Protein AF-A0A1H6KHZ1-F1 (afdb_monomer_lite)

Sequence (81 aa):
MQRKTITLTPQQDEWVKAQVASGQFGNDSEYIRHLVRQDQMRQQAKAELGDILDQALASGVSESSPLDIWQAALMRHKSKC

InterPro domains:
  IPR010985 Ribbon-helix-helix [SSF47598] (1-44)
  IPR022789 Antitoxin ParD [PTHR36582] (1-68)
  IPR022789 Antitoxin ParD [TIGR02606] (5-68)
  IPR038296 Antitoxin ParD superfamily [G3DSA:6.10.10.120] (10-80)

pLDDT: mean 95.07, std 6.07, range [54.16, 98.5]

Secondary structure (DSSP, 8-state):
---------HHHHHHHHHHHHTTS-SSHHHHHHHHHHHHHHHHHHHHHHHHHHHHHHHT------HHHHHHHHHHHHHTT-

Structure (mmCIF, N/CA/C/O backbone):
data_AF-A0A1H6KHZ1-F1
#
_entry.id   AF-A0A1H6KHZ1-F1
#
loop_
_atom_site.group_PDB
_atom_site.id
_atom_site.type_symbol
_atom_site.label_atom_id
_atom_site.label_alt_id
_atom_site.label_comp_id
_atom_site.label_asym_id
_atom_site.label_entity_id
_atom_site.label_seq_id
_atom_site.pdbx_PDB_ins_code
_atom_site.Cartn_x
_atom_site.Cartn_y
_atom_site.Cartn_z
_atom_site.occupancy
_atom_site.B_iso_or_equiv
_atom_site.auth_seq_id
_atom_site.auth_comp_id
_atom_site.auth_asym_id
_atom_site.auth_atom_id
_atom_site.pdbx_PDB_model_num
ATOM 1 N N . MET A 1 1 ? 5.403 -12.775 19.358 1.00 74.44 1 MET A N 1
ATOM 2 C CA . MET A 1 1 ? 4.682 -11.615 18.780 1.00 74.44 1 MET A CA 1
ATOM 3 C C . MET A 1 1 ? 4.908 -10.409 19.682 1.00 74.44 1 MET A C 1
ATOM 5 O O . MET A 1 1 ? 4.857 -10.591 20.891 1.00 74.44 1 MET A O 1
ATOM 9 N N . GLN A 1 2 ? 5.184 -9.219 19.139 1.00 89.38 2 GLN A N 1
ATOM 10 C CA . GLN A 1 2 ? 5.276 -7.989 19.941 1.00 89.38 2 GLN A CA 1
ATOM 11 C C . GLN A 1 2 ? 3.956 -7.214 19.895 1.00 89.38 2 GLN A C 1
ATOM 13 O O . GLN A 1 2 ? 3.350 -7.092 18.831 1.00 89.38 2 GLN A O 1
ATOM 18 N N . ARG A 1 3 ? 3.512 -6.694 21.045 1.00 92.06 3 ARG A N 1
ATOM 19 C CA . ARG A 1 3 ? 2.298 -5.875 21.159 1.00 92.06 3 ARG A CA 1
ATOM 20 C C . ARG A 1 3 ? 2.646 -4.406 20.930 1.00 92.06 3 ARG A C 1
ATOM 22 O O . ARG A 1 3 ? 3.561 -3.888 21.563 1.00 92.06 3 ARG A O 1
ATOM 29 N N . LYS A 1 4 ? 1.886 -3.730 20.069 1.00 93.44 4 LYS A N 1
ATOM 30 C CA . LYS A 1 4 ? 1.940 -2.274 19.878 1.00 93.44 4 LYS A CA 1
ATOM 31 C C . LYS A 1 4 ? 0.577 -1.677 20.224 1.00 93.44 4 LYS A C 1
ATOM 33 O O . LYS A 1 4 ? -0.443 -2.256 19.866 1.00 93.44 4 LYS A O 1
ATOM 38 N N . THR A 1 5 ? 0.571 -0.549 20.928 1.00 95.62 5 THR A N 1
ATOM 39 C CA . THR A 1 5 ? -0.632 0.274 21.115 1.00 95.62 5 THR A CA 1
ATOM 40 C C . THR A 1 5 ? -0.672 1.296 19.984 1.00 95.62 5 THR A C 1
ATOM 42 O O . THR A 1 5 ? 0.344 1.931 19.707 1.00 95.62 5 THR A O 1
ATOM 45 N N . ILE A 1 6 ? -1.817 1.429 19.320 1.00 92.06 6 ILE A N 1
ATOM 46 C CA . ILE A 1 6 ? -2.022 2.341 18.192 1.00 92.06 6 ILE A CA 1
ATOM 47 C C . ILE A 1 6 ? -3.277 3.153 18.501 1.00 92.06 6 ILE A C 1
ATOM 49 O O . ILE A 1 6 ? -4.271 2.586 18.950 1.00 92.06 6 ILE A O 1
ATOM 53 N N . THR A 1 7 ? -3.224 4.463 18.276 1.00 96.88 7 THR A N 1
ATOM 54 C CA . THR A 1 7 ? -4.388 5.345 18.402 1.00 96.88 7 THR A CA 1
ATOM 55 C C . THR A 1 7 ? -5.018 5.527 17.029 1.00 96.88 7 THR A C 1
ATOM 57 O O . THR A 1 7 ? -4.316 5.856 16.074 1.00 96.88 7 THR A O 1
ATOM 60 N N . LEU A 1 8 ? -6.328 5.318 16.940 1.00 96.62 8 LEU A N 1
ATOM 61 C CA . LEU A 1 8 ? -7.118 5.512 15.728 1.00 96.62 8 LEU A CA 1
ATOM 62 C C . LEU A 1 8 ? -8.051 6.709 15.903 1.00 96.62 8 LEU A C 1
ATOM 64 O O . LEU A 1 8 ? -8.454 7.036 17.022 1.00 96.62 8 LEU A O 1
ATOM 68 N N . THR A 1 9 ? -8.406 7.361 14.799 1.00 98.44 9 THR A N 1
ATOM 69 C CA . THR A 1 9 ? -9.511 8.325 14.817 1.00 98.44 9 THR A CA 1
ATOM 70 C C . THR A 1 9 ? -10.841 7.592 15.044 1.00 98.44 9 THR A C 1
ATOM 72 O O . THR A 1 9 ? -10.934 6.403 14.725 1.00 98.44 9 THR A O 1
ATOM 75 N N . PRO A 1 10 ? -11.900 8.271 15.529 1.00 98.38 10 PRO A N 1
ATOM 76 C CA . PRO A 1 10 ? -13.213 7.639 15.701 1.00 98.38 10 PRO A CA 1
ATOM 77 C C . PRO A 1 10 ? -13.730 6.972 14.418 1.00 98.38 10 PRO A C 1
ATOM 79 O O . PRO A 1 10 ? -14.188 5.836 14.443 1.00 98.38 10 PRO A O 1
ATOM 82 N N . GLN A 1 11 ? -13.547 7.633 13.272 1.00 98.50 11 GLN A N 1
ATOM 83 C CA . GLN A 1 11 ? -13.937 7.098 11.967 1.00 98.50 11 GLN A CA 1
ATOM 84 C C . GLN A 1 11 ? -13.154 5.829 11.587 1.00 98.50 11 GLN A C 1
ATOM 86 O O . GLN A 1 11 ? -13.709 4.901 11.003 1.00 98.50 11 GLN A O 1
ATOM 91 N N . GLN A 1 12 ? -11.855 5.780 11.892 1.00 98.00 12 GLN A N 1
ATOM 92 C CA . GLN A 1 12 ? -11.033 4.598 11.625 1.00 98.00 12 GLN A CA 1
ATOM 93 C C . GLN A 1 12 ? -11.436 3.427 12.522 1.00 98.00 12 GLN A C 1
ATOM 95 O O . GLN A 1 12 ? -11.491 2.298 12.046 1.00 98.00 12 GLN A O 1
ATOM 100 N N . ASP A 1 13 ? -11.736 3.688 13.793 1.00 97.56 13 ASP A N 1
ATOM 101 C CA . ASP A 1 13 ? -12.220 2.672 14.730 1.00 97.56 13 ASP A CA 1
ATOM 102 C C . ASP A 1 13 ? -13.564 2.074 14.277 1.00 97.56 13 ASP A C 1
ATOM 104 O O . ASP A 1 13 ? -13.699 0.853 14.192 1.00 97.56 13 ASP A O 1
ATOM 108 N N . GLU A 1 14 ? -14.527 2.914 13.881 1.00 98.06 14 GLU A N 1
ATOM 109 C CA . GLU A 1 14 ? -15.803 2.459 13.307 1.00 98.06 14 GLU A CA 1
ATOM 110 C C . GLU A 1 14 ? -15.598 1.602 12.056 1.00 98.06 14 GLU A C 1
ATOM 112 O O . GLU A 1 14 ? -16.217 0.545 11.905 1.00 98.06 14 GLU A O 1
ATOM 117 N N . TRP A 1 15 ? -14.684 2.019 11.178 1.00 97.62 15 TRP A N 1
ATOM 118 C CA . TRP A 1 15 ? -1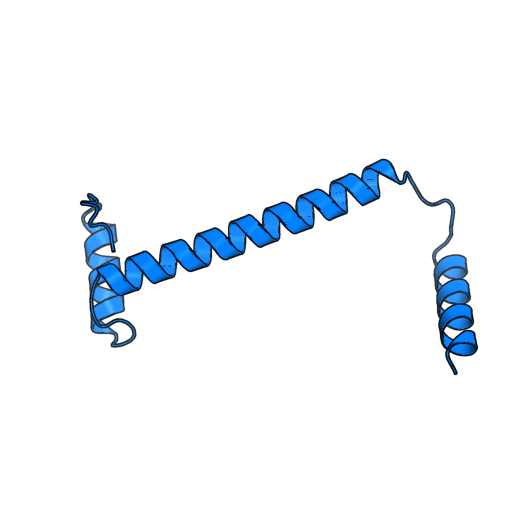4.340 1.251 9.990 1.00 97.62 15 TRP A CA 1
ATOM 119 C C . TRP A 1 15 ? -13.760 -0.124 10.343 1.00 97.62 15 TRP A C 1
ATOM 121 O O . TRP A 1 15 ? -14.214 -1.134 9.807 1.00 97.62 15 TRP A O 1
ATOM 131 N N . VAL A 1 16 ? -12.791 -0.190 11.263 1.00 97.38 16 VAL A N 1
ATOM 132 C CA . VAL A 1 16 ? -12.182 -1.454 11.715 1.00 97.38 16 VAL A CA 1
ATOM 133 C C . VAL A 1 16 ? -13.250 -2.382 12.299 1.00 97.38 16 VAL A C 1
ATOM 135 O O . VAL A 1 16 ? -13.326 -3.54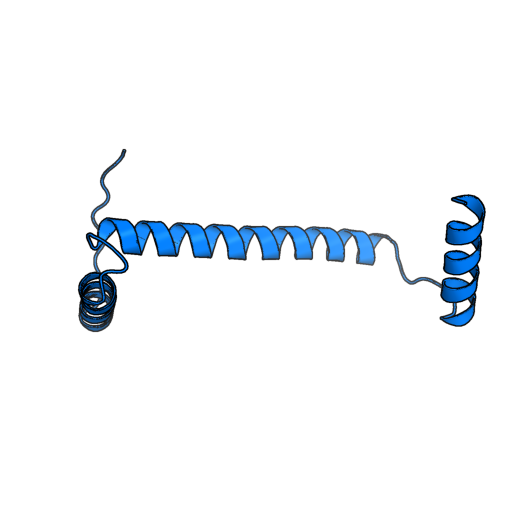9 11.909 1.00 97.38 16 VAL A O 1
ATOM 138 N N . LYS A 1 17 ? -14.130 -1.855 13.157 1.00 97.12 17 LYS A N 1
ATOM 139 C CA . LYS A 1 17 ? -15.241 -2.613 13.748 1.00 97.12 17 LYS A CA 1
ATOM 140 C C . LYS A 1 17 ? -16.195 -3.164 12.695 1.00 97.12 17 LYS A C 1
ATOM 142 O O . LYS A 1 17 ? -16.601 -4.316 12.807 1.00 97.12 17 LYS A O 1
ATOM 147 N N . ALA A 1 18 ? -16.516 -2.397 11.652 1.00 97.88 18 ALA A N 1
ATOM 148 C CA . ALA A 1 18 ? -17.360 -2.872 10.556 1.00 97.88 18 ALA A CA 1
ATOM 149 C C . ALA A 1 18 ? -16.715 -4.042 9.788 1.00 97.88 18 ALA A C 1
ATOM 151 O O . ALA A 1 18 ? -17.398 -4.999 9.423 1.00 97.88 18 ALA A O 1
ATOM 152 N N . GLN A 1 19 ? -15.393 -4.010 9.587 1.00 97.62 19 GLN A N 1
ATOM 153 C CA . GLN A 1 19 ? -14.669 -5.106 8.932 1.00 97.62 19 GLN A CA 1
ATOM 154 C C . GLN A 1 19 ? -14.678 -6.381 9.780 1.00 97.62 19 GLN A C 1
ATOM 156 O O . GLN A 1 19 ? -14.910 -7.466 9.245 1.00 97.62 19 GLN A O 1
ATOM 161 N N . VAL A 1 20 ? -14.497 -6.261 11.096 1.00 97.62 20 VAL A N 1
ATOM 162 C CA . VAL A 1 20 ? -14.612 -7.392 12.032 1.00 97.62 20 VAL A CA 1
ATOM 163 C C . VAL A 1 20 ? -16.049 -7.922 12.071 1.00 97.62 20 VAL A C 1
ATOM 165 O O . VAL A 1 20 ? -16.267 -9.122 11.923 1.00 97.62 20 VAL A O 1
ATOM 168 N N . ALA A 1 21 ? -17.046 -7.037 12.169 1.00 97.56 21 ALA A N 1
ATOM 169 C CA . ALA A 1 21 ? -18.464 -7.403 12.191 1.00 97.56 21 ALA A CA 1
ATOM 170 C C . ALA A 1 21 ? -18.934 -8.104 10.904 1.00 97.56 21 ALA A C 1
ATOM 172 O O . ALA A 1 21 ? -19.868 -8.900 10.950 1.00 97.56 21 ALA A O 1
ATOM 173 N N . SER A 1 22 ? -18.269 -7.863 9.767 1.00 96.88 22 SER A N 1
ATOM 174 C CA . SER A 1 22 ? -18.536 -8.589 8.517 1.00 96.88 22 SER A CA 1
ATOM 175 C C . SER A 1 22 ? -18.167 -10.081 8.572 1.00 96.88 22 SER A C 1
ATOM 177 O O . SER A 1 22 ? -18.515 -10.828 7.661 1.00 96.88 22 SER A O 1
ATOM 179 N N . GLY A 1 23 ? -17.447 -10.521 9.611 1.00 95.62 23 GLY A N 1
ATOM 180 C CA . GLY A 1 23 ? -17.002 -11.905 9.795 1.00 95.62 23 GLY A CA 1
ATOM 181 C C . GLY A 1 23 ? -15.709 -12.262 9.055 1.00 95.62 23 GLY A C 1
ATOM 182 O O . GLY A 1 23 ? -15.220 -13.379 9.193 1.00 95.62 23 GLY A O 1
ATOM 183 N N . GLN A 1 24 ? -15.121 -11.329 8.298 1.00 93.12 24 GLN A N 1
ATOM 184 C CA . GLN A 1 24 ? -13.856 -11.551 7.581 1.00 93.12 24 GLN A CA 1
ATOM 185 C C . GLN A 1 24 ? -12.627 -11.599 8.501 1.00 93.12 24 GLN A C 1
ATOM 187 O O . GLN A 1 24 ? -11.603 -12.174 8.133 1.00 93.12 24 GLN A O 1
ATOM 192 N N . PHE A 1 25 ? -12.715 -10.994 9.686 1.00 97.44 25 PHE A N 1
ATOM 193 C CA . PHE A 1 25 ? -11.633 -10.931 10.667 1.00 97.44 25 PHE A CA 1
ATOM 194 C C . PHE A 1 25 ? -12.193 -11.235 12.054 1.00 97.44 25 PHE A C 1
ATOM 196 O O . PHE A 1 25 ? -13.268 -10.752 12.398 1.00 97.44 25 PHE A O 1
ATOM 203 N N . GLY A 1 26 ? -11.465 -12.002 12.866 1.00 96.88 26 GLY A N 1
ATOM 204 C CA . GLY A 1 26 ? -11.906 -12.357 14.216 1.00 96.88 26 GLY A CA 1
ATOM 205 C C . GLY A 1 26 ? -11.692 -11.249 15.251 1.00 96.88 26 GLY A C 1
ATOM 206 O O . GLY A 1 26 ? -12.257 -11.310 16.339 1.00 96.88 26 GLY A O 1
ATOM 207 N N . ASN A 1 27 ? -10.845 -10.258 14.950 1.00 96.38 27 ASN A N 1
ATOM 208 C CA . ASN A 1 27 ? -10.551 -9.113 15.816 1.00 96.38 27 ASN A CA 1
ATOM 209 C C . ASN A 1 27 ? -9.831 -7.986 15.055 1.00 96.38 27 ASN A C 1
ATOM 211 O O . ASN A 1 27 ? -9.284 -8.186 13.968 1.00 96.38 27 ASN A O 1
ATOM 215 N N . ASP A 1 28 ? -9.737 -6.821 15.693 1.00 96.56 28 ASP A N 1
ATOM 216 C CA . ASP A 1 28 ? -9.079 -5.627 15.156 1.00 96.56 28 ASP A CA 1
ATOM 217 C C . ASP A 1 28 ? -7.618 -5.891 14.774 1.00 96.56 28 ASP A C 1
ATOM 219 O O . ASP A 1 28 ? -7.147 -5.476 13.716 1.00 96.56 28 ASP A O 1
ATOM 223 N N . SER A 1 29 ? -6.882 -6.635 15.608 1.00 95.88 29 SER A N 1
ATOM 224 C CA . SER A 1 29 ? -5.463 -6.915 15.365 1.00 95.88 29 SER A CA 1
ATOM 225 C C . SER A 1 29 ? -5.237 -7.746 14.100 1.00 95.88 29 SER A C 1
ATOM 227 O O . SER A 1 29 ? -4.197 -7.599 13.456 1.00 95.88 29 SER A O 1
ATOM 229 N N . GLU A 1 30 ? -6.167 -8.627 13.731 1.00 96.56 30 GLU A N 1
ATOM 230 C CA . GLU A 1 30 ? -6.117 -9.377 12.472 1.00 96.56 30 GLU A CA 1
ATOM 231 C C . GLU A 1 30 ? -6.309 -8.471 11.268 1.00 96.56 30 GLU A C 1
ATOM 233 O O . GLU A 1 30 ? -5.526 -8.565 10.316 1.00 96.56 30 GLU A O 1
ATOM 238 N N . TYR A 1 31 ? -7.283 -7.564 11.341 1.00 97.19 31 TYR A N 1
ATOM 239 C CA . TYR A 1 31 ? -7.529 -6.605 10.277 1.00 97.19 31 TYR A CA 1
ATOM 240 C C . TYR A 1 31 ? -6.348 -5.643 10.095 1.00 97.19 31 TYR A C 1
ATOM 242 O O . TYR A 1 31 ? -5.844 -5.477 8.984 1.00 97.19 31 TYR A O 1
ATOM 250 N N . ILE A 1 32 ? -5.799 -5.096 11.183 1.00 96.19 32 ILE A N 1
ATOM 251 C CA . ILE A 1 32 ? -4.612 -4.232 11.115 1.00 96.19 32 ILE A CA 1
ATOM 252 C C . ILE A 1 32 ? -3.406 -4.988 10.536 1.00 96.19 32 ILE A C 1
ATOM 254 O O . ILE A 1 32 ? -2.715 -4.473 9.659 1.00 96.19 32 ILE A O 1
ATOM 258 N N . ARG A 1 33 ? -3.169 -6.246 10.940 1.00 96.06 33 ARG A N 1
ATOM 259 C CA . ARG A 1 33 ? -2.112 -7.084 10.337 1.00 96.06 33 ARG A CA 1
ATOM 260 C C . ARG A 1 33 ? -2.351 -7.359 8.856 1.00 96.06 33 ARG A C 1
ATOM 262 O O . ARG A 1 33 ? -1.393 -7.555 8.110 1.00 96.06 33 ARG A O 1
ATOM 269 N N . HIS A 1 34 ? -3.605 -7.455 8.432 1.00 97.19 34 HIS A N 1
ATOM 270 C CA . HIS A 1 34 ? -3.950 -7.598 7.025 1.00 97.19 34 HIS A CA 1
ATOM 271 C C . HIS A 1 34 ? -3.628 -6.320 6.240 1.00 97.19 34 HIS A C 1
ATOM 273 O O . HIS A 1 34 ? -2.979 -6.412 5.200 1.00 97.19 34 HIS A O 1
ATOM 279 N N . LEU A 1 35 ? -3.964 -5.142 6.772 1.00 96.94 35 LEU A N 1
ATOM 280 C CA . LEU A 1 35 ? -3.609 -3.858 6.159 1.00 96.94 35 LEU A CA 1
ATOM 281 C C . LEU A 1 35 ? -2.094 -3.666 6.032 1.00 96.94 35 LEU A C 1
ATOM 283 O O . LEU A 1 35 ? -1.624 -3.278 4.967 1.00 96.94 35 LEU A O 1
ATOM 287 N N . VAL A 1 36 ? -1.325 -4.008 7.071 1.00 96.69 36 VAL A N 1
ATOM 288 C CA . VAL A 1 36 ? 0.148 -3.946 7.022 1.00 96.69 36 VAL A CA 1
ATOM 289 C C . VAL A 1 36 ? 0.703 -4.849 5.919 1.00 96.69 36 VAL A C 1
ATOM 291 O O . VAL A 1 36 ? 1.584 -4.430 5.175 1.00 96.69 36 VAL A O 1
ATOM 294 N N . ARG A 1 37 ? 0.170 -6.068 5.762 1.00 97.75 37 ARG A N 1
ATOM 295 C CA . ARG A 1 37 ? 0.584 -6.971 4.676 1.00 97.75 37 ARG A CA 1
ATOM 296 C C . ARG A 1 37 ? 0.259 -6.400 3.299 1.00 97.75 37 ARG A C 1
ATOM 298 O O . ARG A 1 37 ? 1.107 -6.451 2.416 1.00 97.75 37 ARG A O 1
ATOM 305 N N . GLN A 1 38 ? -0.936 -5.839 3.113 1.00 98.12 38 GLN A N 1
ATOM 306 C CA . GLN A 1 38 ? -1.285 -5.193 1.846 1.00 98.12 38 GLN A CA 1
ATOM 307 C C . GLN A 1 38 ? -0.348 -4.024 1.529 1.00 98.12 38 GLN A C 1
ATOM 309 O O . GLN A 1 38 ? 0.064 -3.863 0.383 1.00 98.12 38 GLN A O 1
ATOM 314 N N . ASP A 1 39 ? -0.015 -3.211 2.531 1.00 98.25 39 ASP A N 1
ATOM 315 C CA . ASP A 1 39 ? 0.900 -2.089 2.358 1.00 98.25 39 ASP A CA 1
ATOM 316 C C . ASP A 1 39 ? 2.305 -2.565 1.967 1.00 98.25 39 ASP A C 1
ATOM 318 O O . ASP A 1 39 ? 2.842 -2.106 0.962 1.00 98.25 39 ASP A O 1
ATOM 322 N N . GLN A 1 40 ? 2.843 -3.575 2.658 1.00 98.25 40 GLN A N 1
ATOM 323 C CA . GLN A 1 40 ? 4.120 -4.202 2.300 1.00 98.25 40 GLN A CA 1
ATOM 324 C C . GLN A 1 40 ? 4.127 -4.724 0.860 1.00 98.25 40 GLN A C 1
ATOM 326 O O . GLN A 1 40 ? 5.073 -4.466 0.123 1.00 98.25 40 GLN A O 1
ATOM 331 N N . MET A 1 41 ? 3.061 -5.405 0.429 1.00 98.25 41 MET A N 1
ATOM 332 C CA . MET A 1 41 ? 2.950 -5.896 -0.948 1.00 98.25 41 MET A CA 1
ATOM 333 C C . MET A 1 41 ? 2.931 -4.752 -1.968 1.00 98.25 41 MET A C 1
ATOM 335 O O . MET A 1 41 ? 3.605 -4.833 -2.992 1.00 98.25 41 MET A O 1
ATOM 339 N N . ARG A 1 42 ? 2.198 -3.663 -1.693 1.00 98.19 42 ARG A N 1
ATOM 340 C CA . ARG A 1 42 ? 2.182 -2.481 -2.571 1.00 98.19 42 ARG A CA 1
ATOM 341 C C . ARG A 1 42 ? 3.545 -1.800 -2.627 1.00 98.19 42 ARG A C 1
ATOM 343 O O . ARG A 1 42 ? 3.952 -1.376 -3.703 1.00 98.19 42 ARG A O 1
ATOM 350 N N . GLN A 1 43 ? 4.230 -1.668 -1.492 1.00 98.25 43 GLN A N 1
ATOM 351 C CA . GLN A 1 43 ? 5.568 -1.080 -1.44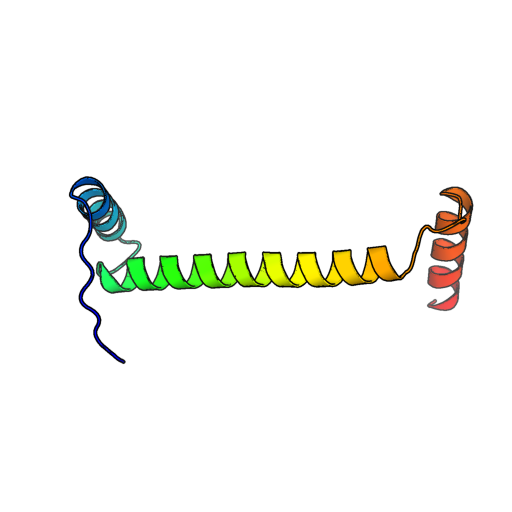2 1.00 98.25 43 GLN A CA 1
ATOM 352 C C . GLN A 1 43 ? 6.576 -1.936 -2.211 1.00 98.25 43 GLN A C 1
ATOM 354 O O . GLN A 1 43 ? 7.332 -1.393 -3.010 1.00 98.25 43 GLN A O 1
ATOM 359 N N . GLN A 1 44 ? 6.526 -3.260 -2.049 1.00 98.12 44 GLN A N 1
ATOM 360 C CA . GLN A 1 44 ? 7.388 -4.179 -2.787 1.00 98.12 44 GLN A CA 1
ATOM 361 C C . GLN A 1 44 ? 7.159 -4.081 -4.299 1.00 98.12 44 GLN A C 1
ATOM 363 O O . GLN A 1 44 ? 8.119 -3.944 -5.049 1.00 98.12 44 GLN A O 1
ATOM 368 N N . ALA A 1 45 ? 5.899 -4.077 -4.746 1.00 97.44 45 ALA A N 1
ATOM 369 C CA . ALA A 1 45 ? 5.571 -3.943 -6.165 1.00 97.44 45 ALA A CA 1
ATOM 370 C C . ALA A 1 45 ? 6.039 -2.599 -6.750 1.00 97.44 45 ALA A C 1
ATOM 372 O O . ALA A 1 45 ? 6.486 -2.535 -7.892 1.00 97.44 45 ALA A O 1
ATOM 373 N N . LYS A 1 46 ? 5.956 -1.514 -5.968 1.00 98.12 46 LYS A N 1
ATOM 374 C CA . LYS A 1 46 ? 6.485 -0.203 -6.373 1.00 98.12 46 LYS A CA 1
ATOM 375 C C . LYS A 1 46 ? 8.005 -0.210 -6.493 1.00 98.12 46 LYS A C 1
ATOM 377 O O . LYS A 1 46 ? 8.515 0.365 -7.446 1.00 98.12 46 LYS A O 1
ATOM 382 N N . ALA A 1 47 ? 8.700 -0.829 -5.540 1.00 98.00 47 ALA A N 1
ATOM 383 C CA . ALA A 1 47 ? 10.154 -0.940 -5.570 1.00 98.00 47 ALA A CA 1
ATOM 384 C C . ALA A 1 47 ? 10.616 -1.746 -6.791 1.00 98.00 47 ALA A C 1
ATOM 386 O O . ALA A 1 47 ? 11.430 -1.260 -7.561 1.00 98.00 47 ALA A O 1
ATOM 387 N N . GLU A 1 48 ? 10.006 -2.908 -7.035 1.00 98.00 48 GLU A N 1
ATOM 388 C CA . GLU A 1 48 ? 10.317 -3.752 -8.195 1.00 98.00 48 GLU A CA 1
ATOM 389 C C . GLU A 1 48 ? 10.084 -3.020 -9.525 1.00 98.00 48 GLU A C 1
ATOM 391 O O . GLU A 1 48 ? 10.923 -3.069 -10.423 1.00 98.00 48 GLU A O 1
ATOM 396 N N . LEU A 1 49 ? 8.972 -2.288 -9.648 1.00 98.00 49 LEU A N 1
ATOM 397 C CA . LEU A 1 49 ? 8.722 -1.461 -10.827 1.00 98.00 49 LEU A CA 1
ATOM 398 C C . LEU A 1 49 ? 9.773 -0.352 -10.979 1.00 98.00 49 LEU A C 1
ATOM 400 O O . LEU A 1 49 ? 10.218 -0.097 -12.095 1.00 98.00 49 LEU A O 1
ATOM 404 N N . GLY A 1 50 ? 10.162 0.297 -9.878 1.00 97.94 50 GLY A N 1
ATOM 405 C CA . GLY A 1 50 ? 11.225 1.302 -9.863 1.00 97.94 50 GLY A CA 1
ATOM 406 C C . GLY A 1 50 ? 12.543 0.739 -10.386 1.00 97.94 50 GLY A C 1
ATOM 407 O O . GLY A 1 50 ? 13.102 1.289 -11.328 1.00 97.94 50 GLY A O 1
ATOM 408 N N . ASP A 1 51 ? 12.963 -0.417 -9.874 1.00 97.88 51 ASP A N 1
ATOM 409 C CA . ASP A 1 51 ? 14.203 -1.078 -10.286 1.00 97.88 51 ASP A CA 1
ATOM 410 C C . ASP A 1 51 ? 14.202 -1.438 -11.781 1.00 97.88 51 ASP A C 1
ATOM 412 O O . ASP A 1 51 ? 15.224 -1.304 -12.459 1.00 97.88 51 ASP A O 1
ATOM 416 N N . ILE A 1 52 ? 13.061 -1.891 -12.318 1.00 97.69 52 ILE A N 1
ATOM 417 C CA . ILE A 1 52 ? 12.905 -2.190 -13.751 1.00 97.69 52 ILE A CA 1
ATOM 418 C C . ILE A 1 52 ? 13.010 -0.910 -14.587 1.00 97.69 52 ILE A C 1
ATOM 420 O O . ILE A 1 52 ? 13.657 -0.913 -15.636 1.00 97.69 52 ILE A O 1
ATOM 424 N N . LEU A 1 53 ? 12.376 0.179 -14.145 1.00 97.44 53 LEU A N 1
ATOM 425 C CA . LEU A 1 53 ? 12.425 1.462 -14.845 1.00 97.44 53 LEU A CA 1
ATOM 426 C C . LEU A 1 53 ? 13.834 2.051 -14.834 1.00 97.44 53 LEU A C 1
ATOM 428 O O . LEU A 1 53 ? 14.296 2.503 -15.878 1.00 97.44 53 LEU A O 1
ATOM 432 N N . ASP A 1 54 ? 14.534 1.990 -13.704 1.00 97.75 54 ASP A N 1
ATOM 433 C CA . ASP A 1 54 ? 15.911 2.469 -13.590 1.00 97.75 54 ASP A CA 1
ATOM 434 C C . ASP A 1 54 ? 16.846 1.684 -14.519 1.00 97.75 54 ASP A C 1
ATOM 436 O O . ASP A 1 54 ? 17.638 2.278 -15.254 1.00 97.75 54 ASP A O 1
ATOM 440 N N . GLN A 1 55 ? 16.701 0.355 -14.574 1.00 96.69 55 GLN A N 1
ATOM 441 C CA . GLN A 1 55 ? 17.436 -0.488 -15.524 1.00 96.69 55 GLN A CA 1
ATOM 442 C C . GLN A 1 55 ? 17.105 -0.143 -16.982 1.00 96.69 55 GLN A C 1
ATOM 444 O O . GLN A 1 55 ? 18.010 -0.046 -17.813 1.00 96.69 55 GLN A O 1
ATOM 449 N N . ALA A 1 56 ? 15.827 0.069 -17.303 1.00 95.00 56 ALA A N 1
ATOM 450 C CA . ALA A 1 56 ? 15.397 0.433 -18.649 1.00 95.00 56 ALA A CA 1
ATOM 451 C C . ALA A 1 56 ? 15.950 1.804 -19.072 1.00 95.00 56 ALA A C 1
ATOM 453 O O . ALA A 1 56 ? 16.469 1.941 -20.178 1.00 95.00 56 ALA A O 1
ATOM 454 N N . LEU A 1 57 ? 15.910 2.801 -18.186 1.00 95.75 57 LEU A N 1
ATOM 455 C CA . LEU A 1 57 ? 16.472 4.129 -18.437 1.00 95.75 57 LEU A CA 1
ATOM 456 C C . LEU A 1 57 ? 17.993 4.073 -18.610 1.00 95.75 57 LEU A C 1
ATOM 458 O O . LEU A 1 57 ? 18.523 4.679 -19.541 1.00 95.75 57 LEU A O 1
ATOM 462 N N . ALA A 1 58 ? 18.691 3.304 -17.770 1.00 96.06 58 ALA A N 1
ATOM 463 C CA . ALA A 1 58 ? 20.133 3.099 -17.885 1.00 96.06 58 ALA A CA 1
ATOM 464 C C . ALA A 1 58 ? 20.531 2.370 -19.182 1.00 96.06 58 ALA A C 1
ATOM 466 O O . ALA A 1 58 ? 21.631 2.586 -19.688 1.00 96.06 58 ALA A O 1
ATOM 467 N N . SER A 1 59 ? 19.643 1.540 -19.745 1.00 94.62 59 SER A N 1
ATOM 468 C CA . SER A 1 59 ? 19.881 0.847 -21.019 1.00 94.62 59 SER A CA 1
ATOM 469 C C . SER A 1 59 ? 19.826 1.764 -22.250 1.00 94.62 59 SER A C 1
ATOM 471 O O . SER A 1 59 ? 20.269 1.368 -23.329 1.00 94.62 59 SER A O 1
ATOM 473 N N . GLY A 1 60 ? 19.346 3.001 -22.085 1.00 93.50 60 GLY A N 1
ATOM 474 C CA . GLY A 1 60 ? 19.221 3.977 -23.161 1.00 93.50 60 GLY A CA 1
ATOM 475 C C . GLY A 1 60 ? 18.014 3.734 -24.071 1.00 93.50 60 GLY A C 1
ATOM 476 O O . GLY A 1 60 ? 17.200 2.834 -23.866 1.00 93.50 60 GLY A O 1
ATOM 477 N N . VAL A 1 61 ? 17.868 4.587 -25.086 1.00 93.62 61 VAL A N 1
ATOM 478 C CA . VAL A 1 61 ? 16.769 4.489 -26.055 1.00 93.62 61 VAL A CA 1
ATOM 479 C C . VAL A 1 61 ? 17.147 3.489 -27.143 1.00 93.62 61 VAL A C 1
ATOM 481 O O . VAL A 1 61 ? 18.206 3.601 -27.754 1.00 93.62 61 VAL A O 1
ATOM 484 N N . SER A 1 62 ? 16.265 2.526 -27.406 1.00 93.12 62 SER A N 1
ATOM 485 C CA . SER A 1 62 ? 16.449 1.590 -28.513 1.00 93.12 62 SER A CA 1
ATOM 486 C C . SER A 1 62 ? 16.247 2.285 -29.859 1.00 93.12 62 SER A C 1
ATOM 488 O O . SER A 1 62 ? 15.248 2.971 -30.064 1.00 93.12 62 SER A O 1
ATOM 490 N N . GLU A 1 63 ? 17.155 2.035 -30.800 1.00 94.69 63 GLU A N 1
ATOM 491 C CA . GLU A 1 63 ? 17.017 2.456 -32.201 1.00 94.69 63 GLU A CA 1
ATOM 492 C C . GLU A 1 63 ? 16.146 1.491 -33.029 1.00 94.69 63 GLU A C 1
ATOM 494 O O . GLU A 1 63 ? 15.862 1.751 -34.196 1.00 94.69 63 GLU A O 1
ATOM 499 N N . SER A 1 64 ? 15.714 0.364 -32.447 1.00 94.38 64 SER A N 1
ATOM 500 C CA 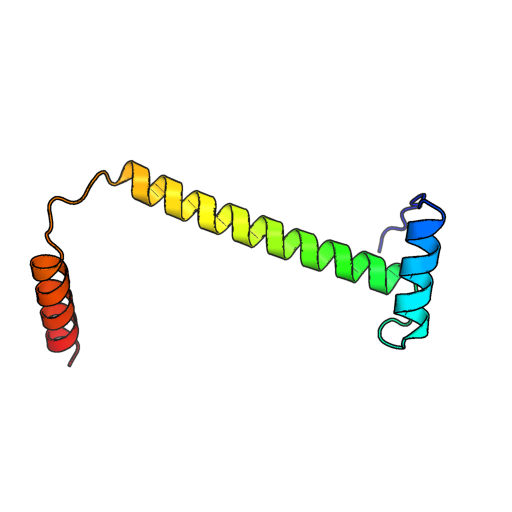. SER A 1 64 ? 14.916 -0.639 -33.161 1.00 94.38 64 SER A CA 1
ATOM 501 C C . SER A 1 64 ? 13.507 -0.133 -33.451 1.00 94.38 64 SER A C 1
ATOM 503 O O . SER A 1 64 ? 12.791 0.306 -32.547 1.00 94.38 64 SER A O 1
ATOM 505 N N . SER A 1 65 ? 13.059 -0.287 -34.696 1.00 95.50 65 SER A N 1
ATOM 506 C CA . SER A 1 65 ? 11.667 -0.025 -35.047 1.00 95.50 65 SER A CA 1
ATOM 507 C C . SER A 1 65 ? 10.744 -1.136 -34.516 1.00 95.50 65 SER A C 1
ATOM 509 O O . SER A 1 65 ? 11.189 -2.261 -34.257 1.00 95.50 65 SER A O 1
ATOM 511 N N . PRO A 1 66 ? 9.425 -0.888 -34.406 1.00 95.62 66 PRO A N 1
ATOM 512 C CA . PRO A 1 66 ? 8.464 -1.934 -34.054 1.00 95.62 66 PRO A CA 1
ATOM 513 C C . PRO A 1 66 ? 8.535 -3.172 -34.965 1.00 95.62 66 PRO A C 1
ATOM 515 O O . PRO A 1 66 ? 8.323 -4.293 -34.501 1.00 95.62 66 PRO A O 1
ATOM 518 N N . LEU A 1 67 ? 8.864 -2.985 -36.250 1.00 96.81 67 LEU A N 1
ATOM 519 C C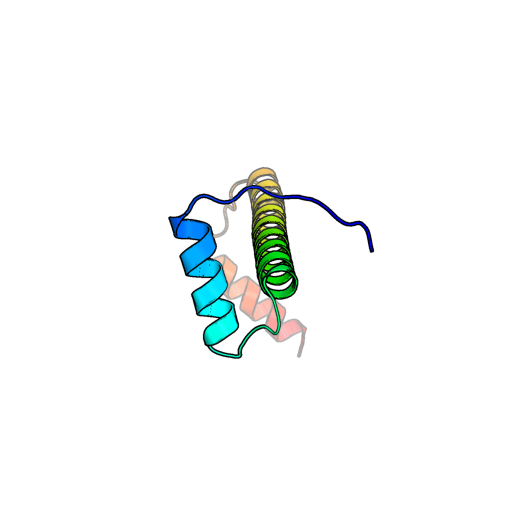A . LEU A 1 67 ? 8.998 -4.077 -37.213 1.00 96.81 67 LEU A CA 1
ATOM 520 C C . LEU A 1 67 ? 10.243 -4.932 -36.924 1.00 96.81 67 LEU A C 1
ATOM 522 O O . LEU A 1 67 ? 10.157 -6.160 -36.972 1.00 96.81 67 LEU A O 1
ATOM 526 N N . ASP A 1 68 ? 11.358 -4.302 -36.545 1.00 96.44 68 ASP A N 1
ATOM 527 C CA . ASP A 1 68 ? 12.591 -4.999 -36.151 1.00 96.44 68 ASP A CA 1
ATOM 528 C C . ASP A 1 68 ? 12.367 -5.831 -34.883 1.00 96.44 68 ASP A C 1
ATOM 530 O O . ASP A 1 68 ? 12.742 -7.005 -34.819 1.00 96.44 68 ASP A O 1
ATOM 534 N N . ILE A 1 69 ? 11.668 -5.258 -33.894 1.00 95.56 69 ILE A N 1
ATOM 535 C CA . ILE A 1 69 ? 11.313 -5.944 -32.643 1.00 95.56 69 ILE A CA 1
ATOM 536 C C . ILE A 1 69 ? 10.437 -7.170 -32.933 1.00 95.56 69 ILE A C 1
ATOM 538 O O . ILE A 1 69 ? 10.673 -8.250 -32.379 1.00 95.56 69 ILE A O 1
ATOM 542 N N . TRP A 1 70 ? 9.449 -7.024 -33.822 1.00 95.75 70 TRP A N 1
ATOM 543 C CA . TRP A 1 70 ? 8.557 -8.109 -34.225 1.00 95.75 70 TRP A CA 1
ATOM 544 C C . TRP A 1 70 ? 9.310 -9.252 -34.915 1.00 95.75 70 TRP A C 1
ATOM 546 O O . TRP A 1 70 ? 9.164 -10.417 -34.535 1.00 95.75 70 TRP A O 1
ATOM 556 N N . GLN A 1 71 ? 10.169 -8.935 -35.887 1.00 96.25 71 GLN A N 1
ATOM 557 C CA . GLN A 1 71 ? 10.982 -9.942 -36.574 1.00 96.25 71 GLN A CA 1
ATOM 558 C C . GLN A 1 71 ? 11.938 -10.649 -35.606 1.00 96.25 71 GLN A C 1
ATOM 560 O O . GLN A 1 71 ? 12.013 -11.880 -35.601 1.00 96.25 71 GLN A O 1
ATOM 565 N N . ALA A 1 72 ? 12.604 -9.899 -34.723 1.00 94.50 72 ALA A N 1
ATOM 566 C CA . ALA A 1 72 ? 13.484 -10.461 -33.703 1.00 94.50 72 ALA A CA 1
ATOM 567 C C . ALA A 1 72 ? 12.737 -11.383 -32.722 1.00 94.50 72 ALA A C 1
ATOM 569 O O . ALA A 1 72 ? 13.299 -12.370 -32.241 1.00 94.50 72 ALA A O 1
ATOM 570 N N . ALA A 1 73 ? 11.474 -11.090 -32.398 1.00 95.19 73 ALA A N 1
ATOM 571 C CA . ALA A 1 73 ? 10.638 -11.968 -31.578 1.00 95.19 73 ALA A CA 1
ATOM 572 C C . ALA A 1 73 ? 10.289 -13.282 -32.305 1.00 95.19 73 ALA A C 1
ATOM 574 O O . ALA A 1 73 ? 10.442 -14.356 -31.720 1.00 95.19 73 ALA A O 1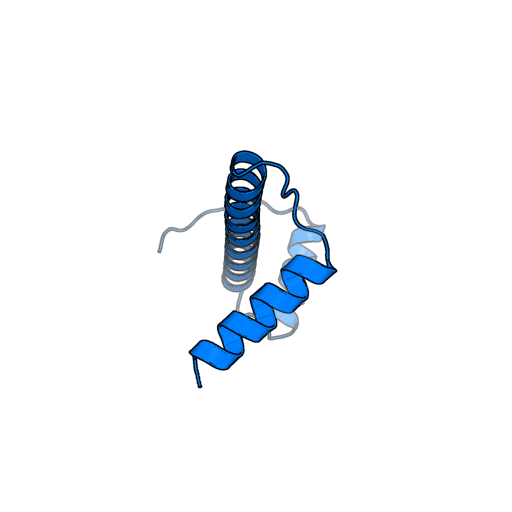
ATOM 575 N N . LEU A 1 74 ? 9.903 -13.217 -33.586 1.00 95.19 74 LEU A N 1
ATOM 576 C CA . LEU A 1 74 ? 9.608 -14.404 -34.401 1.00 95.19 74 LEU A CA 1
ATOM 577 C C . LEU A 1 74 ? 10.826 -15.317 -34.560 1.00 95.19 74 LEU A C 1
ATOM 579 O O . LEU A 1 74 ? 10.702 -16.536 -34.434 1.00 95.19 74 LEU A O 1
ATOM 583 N N . MET A 1 75 ? 12.002 -14.738 -34.808 1.00 94.69 75 MET A N 1
ATOM 584 C CA . MET A 1 75 ? 13.247 -15.499 -34.927 1.00 94.69 75 MET A CA 1
ATOM 585 C C . MET A 1 75 ? 13.581 -16.217 -33.616 1.00 94.69 75 MET A C 1
ATOM 587 O O . MET A 1 75 ? 13.823 -17.422 -33.629 1.00 94.69 75 MET A O 1
ATOM 591 N N . ARG A 1 76 ? 13.483 -15.523 -32.470 1.00 93.75 76 ARG A N 1
ATOM 592 C CA . ARG A 1 76 ? 13.686 -16.127 -31.139 1.00 93.75 76 ARG A CA 1
ATOM 593 C C . ARG A 1 76 ? 12.714 -17.270 -30.845 1.00 93.75 76 ARG A C 1
ATOM 595 O O . ARG A 1 76 ? 13.116 -18.248 -30.221 1.00 93.75 76 ARG A O 1
ATOM 602 N N . HIS A 1 77 ? 11.455 -17.154 -31.269 1.00 93.56 77 HIS A N 1
ATOM 603 C CA . HIS A 1 77 ? 10.472 -18.226 -31.108 1.00 93.56 77 HIS A CA 1
ATOM 604 C C . HIS A 1 77 ? 10.812 -19.437 -31.984 1.00 93.56 77 HIS A C 1
ATOM 606 O O . HIS A 1 77 ? 10.805 -20.560 -31.495 1.00 93.56 77 HIS A O 1
ATOM 612 N N . LYS A 1 78 ? 11.152 -19.220 -33.263 1.00 89.00 78 LYS A N 1
ATOM 613 C CA . LYS A 1 78 ? 11.528 -20.304 -34.186 1.00 89.00 78 LYS A CA 1
ATOM 614 C C . LYS A 1 78 ? 12.776 -21.060 -33.732 1.00 89.00 78 LYS A C 1
ATOM 616 O O . LYS A 1 78 ? 12.804 -22.267 -33.881 1.00 89.00 78 LYS A O 1
ATOM 621 N N . SER A 1 79 ? 13.770 -20.381 -33.156 1.00 82.44 79 SER A N 1
ATOM 622 C CA . SER A 1 79 ? 14.986 -21.024 -32.628 1.00 82.44 79 SER A CA 1
ATOM 623 C C . SER A 1 79 ? 14.770 -21.853 -31.356 1.00 82.44 79 SER A C 1
ATOM 625 O O . SER A 1 79 ? 15.679 -22.570 -30.949 1.00 82.44 79 SER A O 1
ATOM 627 N N . LYS A 1 80 ? 13.619 -21.713 -30.685 1.00 77.50 80 LYS A N 1
ATOM 628 C CA . LYS A 1 80 ? 13.263 -22.497 -29.491 1.00 77.50 80 LYS A CA 1
ATOM 629 C C . LYS A 1 80 ? 12.442 -23.754 -29.809 1.00 77.50 80 LYS A C 1
ATOM 631 O O . LYS A 1 80 ? 12.259 -24.565 -28.904 1.00 77.50 80 LYS A O 1
ATOM 636 N N . CYS A 1 81 ? 11.930 -23.881 -31.033 1.00 54.16 81 CYS A N 1
ATOM 637 C CA . CYS A 1 81 ? 11.239 -25.067 -31.539 1.00 54.16 81 CYS A CA 1
ATOM 638 C C . CYS A 1 81 ? 12.219 -25.958 -32.304 1.00 54.16 81 CYS A C 1
ATOM 640 O O . CYS A 1 81 ? 12.034 -27.190 -32.233 1.00 54.16 81 CYS A O 1
#

Organism: NCBI:txid173990

Foldseek 3Di:
DDDDDDDDDPVVVVVLVVCCVVVVDVDSVRVVVVVVVVVVVVVVVVVVVVVVVVVVVVVPDDPDDPVNVVVVVVVVVVVVD

Radius of gyration: 23.66 Å; chains: 1; bounding box: 39×33×58 Å